Protein AF-A0A0F9K8N3-F1 (afdb_monomer)

Secondary structure (DSSP, 8-state):
-EES--HHHHHHHTTSPPEEEE--BTTB--EEEE-----SS---EEEEEEETT--TTSTT--EEEEEEEEEE-S--EEE--TTS--EEE--EEE---TT-SSSTTTT-EEEE--S---

Sequence (118 aa):
MLVDLTLEQYALALNYNTVTDTAASSGVAGFRKIGLSRGLDVPQRALLVRGIGASPYGSGWNVQYEVPIAVQVSEPEVVFVKGEPAGLALEFMALEDSSAGDLSERFGRLVAMDEDQV

Structure (mmCIF, N/CA/C/O backbone):
data_AF-A0A0F9K8N3-F1
#
_entry.id   AF-A0A0F9K8N3-F1
#
loop_
_atom_site.group_PDB
_atom_site.id
_atom_site.type_symbol
_atom_site.label_atom_id
_atom_site.label_alt_id
_atom_site.label_comp_id
_atom_site.label_asym_id
_atom_site.label_entity_id
_atom_site.label_seq_id
_atom_site.pdbx_PDB_ins_code
_atom_site.Cartn_x
_atom_site.Cartn_y
_atom_site.Cartn_z
_atom_site.occupancy
_atom_site.B_iso_or_equiv
_atom_site.auth_seq_id
_atom_site.auth_comp_id
_atom_site.auth_asym_id
_atom_site.auth_atom_id
_atom_site.pdbx_PDB_model_num
ATOM 1 N N . MET A 1 1 ? 6.536 0.384 4.208 1.00 40.00 1 MET A N 1
ATOM 2 C CA . MET A 1 1 ? 6.117 -0.047 5.555 1.00 40.00 1 MET A CA 1
ATOM 3 C C . MET A 1 1 ? 5.402 1.123 6.209 1.00 40.00 1 MET A C 1
ATOM 5 O O . MET A 1 1 ? 5.960 2.215 6.204 1.00 40.00 1 MET A O 1
ATOM 9 N N . LEU A 1 2 ? 4.169 0.930 6.680 1.00 48.72 2 LEU A N 1
ATOM 10 C CA . LEU A 1 2 ? 3.523 1.893 7.575 1.00 48.72 2 LEU A CA 1
ATOM 11 C C . LEU A 1 2 ? 4.198 1.738 8.947 1.00 48.72 2 LEU A C 1
ATOM 13 O O . LEU A 1 2 ? 4.313 0.614 9.431 1.00 48.72 2 LEU A O 1
ATOM 17 N N . VAL A 1 3 ? 4.747 2.825 9.480 1.00 44.03 3 VAL A N 1
ATOM 18 C CA . VAL A 1 3 ? 5.637 2.864 10.648 1.00 44.03 3 VAL A CA 1
ATOM 19 C C . VAL A 1 3 ? 4.926 3.657 11.735 1.00 44.03 3 VAL A C 1
ATOM 21 O O . VAL A 1 3 ? 4.821 4.863 11.534 1.00 44.03 3 VAL A O 1
ATOM 24 N N . ASP A 1 4 ? 4.527 3.016 12.846 1.00 55.09 4 ASP A N 1
ATOM 25 C CA . ASP A 1 4 ? 3.868 3.576 14.058 1.00 55.09 4 ASP A CA 1
ATOM 26 C C . ASP A 1 4 ? 2.397 3.123 14.270 1.00 55.09 4 ASP A C 1
ATOM 28 O O . ASP A 1 4 ? 1.575 3.113 13.360 1.00 55.09 4 ASP A O 1
ATOM 32 N N . LEU A 1 5 ? 2.029 2.738 15.501 1.00 64.38 5 LEU A N 1
ATOM 33 C CA . LEU A 1 5 ? 0.715 2.149 15.850 1.00 64.38 5 LEU A CA 1
ATOM 34 C C . LEU A 1 5 ? -0.384 3.210 16.036 1.00 64.38 5 LEU A C 1
ATOM 36 O O . LEU A 1 5 ? -1.290 3.057 16.861 1.00 64.38 5 LEU A O 1
ATOM 40 N N . THR A 1 6 ? -0.309 4.317 15.303 1.00 76.31 6 THR A N 1
ATOM 41 C CA . THR A 1 6 ? -1.317 5.371 15.404 1.00 76.31 6 THR A CA 1
ATOM 42 C C . THR A 1 6 ? -2.637 4.910 14.786 1.00 76.31 6 THR A C 1
ATOM 44 O O . THR A 1 6 ? -2.673 4.109 13.847 1.00 76.31 6 THR A O 1
ATOM 47 N N . LEU A 1 7 ? -3.761 5.416 15.301 1.00 72.50 7 LEU A N 1
ATOM 48 C CA . LEU A 1 7 ? -5.084 5.053 14.779 1.00 72.50 7 LEU A CA 1
ATOM 49 C C . LEU A 1 7 ? -5.266 5.504 13.326 1.00 72.50 7 LEU A C 1
ATOM 51 O O . LEU A 1 7 ? -6.001 4.879 12.571 1.00 72.50 7 LEU A O 1
ATOM 55 N N . GLU A 1 8 ? -4.562 6.554 12.918 1.00 77.50 8 GLU A N 1
ATOM 56 C CA . GLU A 1 8 ? -4.516 7.059 11.552 1.00 77.50 8 GLU A CA 1
ATOM 57 C C . GLU A 1 8 ? -3.778 6.090 10.612 1.00 77.50 8 GLU A C 1
ATOM 59 O O . GLU A 1 8 ? -4.148 5.952 9.447 1.00 77.50 8 GLU A O 1
ATOM 64 N N . GLN A 1 9 ? -2.785 5.353 11.114 1.00 72.12 9 GLN A N 1
ATOM 65 C CA . GLN A 1 9 ? -2.139 4.279 10.358 1.00 72.12 9 GLN A CA 1
ATOM 66 C C . GLN A 1 9 ? -2.998 3.019 10.294 1.00 72.12 9 GLN A C 1
ATOM 68 O O . GLN A 1 9 ? -3.134 2.413 9.229 1.00 72.12 9 GLN A O 1
ATOM 73 N N . TYR A 1 10 ? -3.683 2.686 11.387 1.00 71.75 10 TYR A N 1
ATOM 74 C CA . TYR A 1 10 ? -4.711 1.647 11.367 1.00 71.75 10 TYR A CA 1
ATOM 75 C C . TYR A 1 10 ? -5.870 1.985 10.423 1.00 71.75 10 TYR A C 1
ATOM 77 O O . TYR A 1 10 ? -6.414 1.081 9.794 1.00 71.75 10 TYR A O 1
ATOM 85 N N . ALA A 1 11 ? -6.217 3.263 10.253 1.00 72.31 11 ALA A N 1
ATOM 86 C CA . ALA A 1 11 ? -7.211 3.694 9.272 1.00 72.31 11 ALA A CA 1
ATOM 87 C C . ALA A 1 11 ? -6.827 3.276 7.858 1.00 72.31 11 ALA A C 1
ATOM 89 O O . ALA A 1 11 ? -7.646 2.675 7.166 1.00 72.31 11 ALA A O 1
ATOM 90 N N . LEU A 1 12 ? -5.578 3.511 7.458 1.00 73.69 12 LEU A N 1
ATOM 91 C CA . LEU A 1 12 ? -5.069 3.097 6.151 1.00 73.69 12 LEU A CA 1
ATOM 92 C C . LEU A 1 12 ? -5.118 1.572 5.980 1.00 73.69 12 LEU A C 1
ATOM 94 O O . LEU A 1 12 ? -5.537 1.094 4.930 1.00 73.69 12 LEU A O 1
ATOM 98 N N . ALA A 1 13 ? -4.764 0.818 7.024 1.00 70.50 13 ALA A N 1
ATOM 99 C CA . ALA A 1 13 ? -4.801 -0.645 7.015 1.00 70.50 13 ALA A CA 1
ATOM 100 C C . ALA A 1 13 ? -6.224 -1.240 7.022 1.00 70.50 13 ALA A C 1
ATOM 102 O O . ALA A 1 13 ? -6.423 -2.375 6.594 1.00 70.50 13 ALA A O 1
ATOM 103 N N . LEU A 1 14 ? -7.218 -0.495 7.506 1.00 71.81 14 LEU A N 1
ATOM 104 C CA . LEU A 1 14 ? -8.617 -0.916 7.610 1.00 71.81 14 LEU A CA 1
ATOM 105 C C . LEU A 1 14 ? -9.483 -0.231 6.546 1.00 71.81 14 LEU A C 1
ATOM 107 O O . LEU A 1 14 ? -10.584 0.227 6.838 1.00 71.81 14 LEU A O 1
ATOM 111 N N . ASN A 1 15 ? -9.000 -0.165 5.301 1.00 70.62 15 ASN A N 1
ATOM 112 C CA . ASN A 1 15 ? -9.740 0.384 4.156 1.00 70.62 15 ASN A CA 1
ATOM 113 C C . ASN A 1 15 ? -10.089 1.890 4.249 1.00 70.62 15 ASN A C 1
ATOM 115 O O . ASN A 1 15 ? -11.058 2.335 3.629 1.00 70.62 15 ASN A O 1
ATOM 119 N N . TYR A 1 16 ? -9.271 2.699 4.928 1.00 73.12 16 TYR A N 1
ATOM 120 C CA . TYR A 1 16 ? -9.540 4.112 5.253 1.00 73.12 16 TYR A CA 1
ATOM 121 C C . TYR A 1 16 ? -10.717 4.289 6.217 1.00 73.12 16 TYR A C 1
ATOM 123 O O . TYR A 1 16 ? -11.545 5.188 6.051 1.00 73.12 16 TYR A O 1
ATOM 131 N N . ASN A 1 17 ? -10.803 3.428 7.231 1.00 72.38 17 ASN A N 1
ATOM 132 C CA . ASN A 1 17 ? -11.861 3.547 8.222 1.00 72.38 17 ASN A CA 1
ATOM 133 C C . ASN A 1 17 ? -11.780 4.882 8.972 1.00 72.38 17 ASN A C 1
ATOM 135 O O . ASN A 1 17 ? -10.701 5.418 9.223 1.00 72.38 17 ASN A O 1
ATOM 139 N N . THR A 1 18 ? -12.932 5.427 9.355 1.00 80.56 18 THR A N 1
ATOM 140 C CA . THR A 1 18 ? -12.966 6.725 10.037 1.00 80.56 18 THR A CA 1
ATOM 141 C C . THR A 1 18 ? -12.502 6.586 11.485 1.00 80.56 18 THR A C 1
ATOM 143 O O . THR A 1 18 ? -13.090 5.839 12.270 1.00 80.56 18 THR A O 1
ATOM 146 N N . VAL A 1 19 ? -11.469 7.346 11.856 1.00 82.56 19 VAL A N 1
ATOM 147 C CA . VAL A 1 19 ? -11.087 7.543 13.258 1.00 82.56 19 VAL A CA 1
ATOM 148 C C . VAL A 1 19 ? -12.041 8.563 13.868 1.00 82.56 19 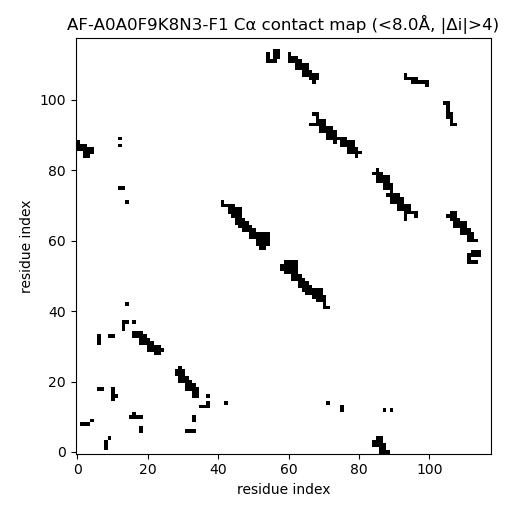VAL A C 1
ATOM 150 O O . VAL A 1 19 ? -12.186 9.673 13.362 1.00 82.56 19 VAL A O 1
ATOM 153 N N . THR A 1 20 ? -12.696 8.191 14.963 1.00 83.69 20 THR A N 1
ATOM 154 C CA . THR A 1 20 ? -13.578 9.094 15.713 1.00 83.69 20 THR A CA 1
ATOM 155 C C . THR A 1 20 ? -12.909 9.512 17.013 1.00 83.69 20 THR A C 1
ATOM 157 O O . THR A 1 20 ? -12.410 8.651 17.744 1.00 83.69 20 THR A O 1
ATOM 160 N N . ASP A 1 21 ? -12.918 10.813 17.299 1.00 88.50 21 ASP A N 1
ATOM 161 C CA . ASP A 1 21 ? -12.344 11.404 18.510 1.00 88.50 21 ASP A CA 1
ATOM 162 C C . ASP A 1 21 ? -13.463 11.818 19.474 1.00 88.50 21 ASP A C 1
ATOM 164 O O . ASP A 1 21 ? -14.433 12.467 19.079 1.00 88.50 21 ASP A O 1
ATOM 168 N N . THR A 1 22 ? -13.340 11.418 20.737 1.00 86.38 22 THR A N 1
ATOM 169 C CA . THR A 1 22 ? -14.204 11.876 21.826 1.00 86.38 22 THR A CA 1
ATOM 170 C C . THR A 1 22 ? -13.369 12.771 22.726 1.00 86.38 22 THR A C 1
ATOM 172 O O . THR A 1 22 ? -12.461 12.294 23.409 1.00 86.38 22 THR A O 1
ATOM 175 N N . ALA A 1 23 ? -13.681 14.069 22.719 1.00 84.31 23 ALA A N 1
ATOM 176 C CA . ALA A 1 23 ? -12.950 15.071 23.484 1.00 84.31 23 ALA A CA 1
ATOM 177 C C . ALA A 1 23 ? -12.971 14.770 24.991 1.00 84.31 23 ALA A C 1
ATOM 179 O O . ALA A 1 23 ? -13.961 14.278 25.534 1.00 84.31 23 ALA A O 1
ATOM 180 N N . ALA A 1 24 ? -11.874 15.107 25.668 1.00 85.56 24 ALA A N 1
ATOM 181 C CA . ALA A 1 24 ? -11.789 15.012 27.119 1.00 85.56 24 ALA A CA 1
ATOM 182 C C . ALA A 1 24 ? -12.761 15.994 27.796 1.00 85.56 24 ALA A C 1
ATOM 184 O O . ALA A 1 24 ? -12.982 17.104 27.307 1.00 85.56 24 ALA A O 1
ATOM 185 N N . SER A 1 25 ? -13.291 15.608 28.957 1.00 84.25 25 SER A N 1
ATOM 186 C CA . SER A 1 25 ? -14.052 16.496 29.844 1.00 84.25 25 SER A CA 1
ATOM 187 C C . SER A 1 25 ? -13.347 16.633 31.193 1.00 84.25 25 SER A C 1
ATOM 189 O O . SER A 1 25 ? -12.375 15.935 31.473 1.00 84.25 25 SER A O 1
ATOM 191 N N . SER A 1 26 ? -13.828 17.528 32.062 1.00 79.38 26 SER A N 1
ATOM 192 C CA . SER A 1 26 ? -13.245 17.696 33.402 1.00 79.38 26 SER A CA 1
ATOM 193 C C . SER A 1 26 ? -13.186 16.358 34.149 1.00 79.38 26 SER A C 1
ATOM 195 O O . SER A 1 26 ? -14.217 15.722 34.365 1.00 79.38 26 SER A O 1
ATOM 197 N N . GLY A 1 27 ? -11.973 15.921 34.496 1.00 83.31 27 GLY A N 1
ATOM 198 C CA . GLY A 1 27 ? -11.721 14.668 35.210 1.00 83.31 27 GLY A CA 1
ATOM 199 C C . GLY A 1 27 ? -11.842 13.381 34.383 1.00 83.31 27 GLY A C 1
ATOM 200 O O . GLY A 1 27 ? -11.643 12.308 34.946 1.00 83.31 27 GLY A O 1
ATOM 201 N N . VAL A 1 28 ? -12.131 13.453 33.076 1.00 81.75 28 VAL A N 1
ATOM 202 C CA . VAL A 1 28 ? -12.287 12.277 32.202 1.00 81.75 28 VAL A CA 1
ATOM 203 C C . VAL A 1 28 ? -11.423 12.435 30.956 1.00 81.75 28 VAL A C 1
ATOM 205 O O . VAL A 1 28 ? -11.608 13.361 30.164 1.00 81.75 28 VAL A O 1
ATOM 208 N N . ALA A 1 29 ? -10.480 11.512 30.770 1.00 81.00 29 ALA A N 1
ATOM 209 C CA . ALA A 1 29 ? -9.667 11.461 29.563 1.00 81.00 29 ALA A CA 1
ATOM 210 C C . ALA A 1 29 ? -10.540 11.152 28.335 1.00 81.00 29 ALA A C 1
ATOM 212 O O . ALA A 1 29 ? -11.401 10.273 28.373 1.00 81.00 29 ALA A O 1
ATOM 213 N N . GLY A 1 30 ? -10.295 11.881 27.247 1.00 84.56 30 GLY A N 1
ATOM 214 C CA . GLY A 1 30 ? -10.871 11.579 25.943 1.00 84.56 30 GLY A CA 1
ATOM 215 C C . GLY A 1 30 ? -10.284 10.296 25.363 1.00 84.56 30 GLY A C 1
ATOM 216 O O . GLY A 1 30 ? -9.287 9.765 25.858 1.00 84.56 30 GLY A O 1
ATOM 217 N N . PHE A 1 31 ? -10.893 9.800 24.296 1.00 83.31 31 PHE A N 1
ATOM 218 C CA . PHE A 1 31 ? -10.403 8.615 23.607 1.00 83.31 31 PHE A CA 1
ATOM 219 C C . PHE A 1 31 ? -10.691 8.702 22.117 1.00 83.31 31 PHE A C 1
ATOM 221 O O . PHE A 1 31 ? -11.734 9.190 21.678 1.00 83.31 31 PHE A O 1
ATOM 228 N N . ARG A 1 32 ? -9.758 8.159 21.342 1.00 84.19 32 ARG A N 1
ATOM 229 C CA . ARG A 1 32 ? -9.923 7.938 19.913 1.00 84.19 32 ARG A CA 1
ATOM 230 C C . ARG A 1 32 ? -10.203 6.468 19.671 1.00 84.19 32 ARG A C 1
ATOM 232 O O . ARG A 1 32 ? -9.648 5.604 20.347 1.00 84.19 32 ARG A O 1
ATOM 239 N N . LYS A 1 33 ? -11.072 6.185 18.708 1.00 79.06 33 LYS A N 1
ATOM 240 C CA . LYS A 1 33 ? -11.404 4.816 18.306 1.00 79.06 33 LYS A CA 1
ATOM 241 C C . LYS A 1 33 ? -11.533 4.709 16.796 1.00 79.06 33 LYS A C 1
ATOM 243 O O . LYS A 1 33 ? -11.897 5.675 16.126 1.00 79.06 33 LYS A O 1
ATOM 248 N N . ILE A 1 34 ? -11.298 3.504 16.303 1.00 79.06 34 ILE A N 1
ATOM 249 C CA . ILE A 1 34 ? -11.500 3.101 14.918 1.00 79.06 34 ILE A CA 1
ATOM 250 C C . ILE A 1 34 ? -12.318 1.808 14.904 1.00 79.06 34 ILE A C 1
ATOM 252 O O . ILE A 1 34 ? -12.150 0.954 15.776 1.00 79.06 34 ILE A O 1
ATOM 256 N N . GLY A 1 35 ? -13.238 1.671 13.950 1.00 76.12 35 GLY A N 1
ATOM 257 C CA . GLY A 1 35 ? -13.907 0.394 13.715 1.00 76.12 35 GLY A CA 1
ATOM 258 C C . GLY A 1 35 ? -12.921 -0.623 13.140 1.00 76.12 35 GLY A C 1
ATOM 259 O O . GLY A 1 35 ? -12.117 -0.282 12.280 1.00 76.12 35 GLY A O 1
ATOM 260 N N . LEU A 1 36 ? -12.979 -1.878 13.581 1.00 69.81 36 LEU A N 1
ATOM 261 C CA . LEU A 1 36 ? -12.178 -2.955 12.976 1.00 69.81 36 LEU A CA 1
ATOM 262 C C . LEU A 1 36 ? -12.885 -3.613 11.783 1.00 69.81 36 LEU A C 1
ATOM 264 O O . LEU A 1 36 ? -12.285 -4.399 11.056 1.00 69.81 36 LEU A O 1
ATOM 268 N N . SER A 1 37 ? -14.163 -3.294 11.563 1.00 64.44 37 SER A N 1
ATOM 269 C CA . SER A 1 37 ? -14.898 -3.775 10.400 1.00 64.44 37 SER A CA 1
ATOM 270 C C . SER A 1 37 ? -14.380 -3.104 9.131 1.00 64.44 37 SER A C 1
ATOM 272 O O . SER A 1 37 ? -14.257 -1.884 9.057 1.00 64.44 37 SER A O 1
ATOM 274 N N . ARG A 1 38 ? -14.126 -3.913 8.103 1.00 58.91 38 ARG A N 1
ATOM 275 C CA . ARG A 1 38 ? -13.645 -3.452 6.791 1.00 58.91 38 ARG A CA 1
ATOM 276 C C . ARG A 1 38 ? -14.765 -3.156 5.787 1.00 58.91 38 ARG A C 1
ATOM 278 O O . ARG A 1 38 ? -14.472 -2.893 4.624 1.00 58.91 38 ARG A O 1
ATOM 285 N N . GLY A 1 39 ? -16.016 -3.159 6.259 1.00 61.94 39 GLY A N 1
ATOM 286 C CA . GLY A 1 39 ? -17.217 -3.131 5.422 1.00 61.94 39 GLY A CA 1
ATOM 287 C C . GLY A 1 39 ? -17.452 -4.468 4.708 1.00 61.94 39 GLY A C 1
ATOM 288 O O . GLY A 1 39 ? -16.575 -5.327 4.689 1.00 61.94 39 GLY A O 1
ATOM 289 N N . LEU A 1 40 ? -18.657 -4.664 4.167 1.00 57.84 40 LEU A N 1
ATOM 290 C CA . LEU A 1 40 ? -18.940 -5.763 3.227 1.00 57.84 40 LEU A CA 1
ATOM 291 C C . LEU A 1 40 ? -18.490 -5.410 1.802 1.00 57.84 40 LEU A C 1
ATOM 293 O O . LEU A 1 40 ? -18.255 -6.302 0.990 1.00 57.84 40 LEU A O 1
ATOM 297 N N . ASP A 1 41 ? -18.360 -4.115 1.515 1.00 62.47 41 ASP A N 1
ATOM 298 C CA . ASP A 1 41 ? -17.863 -3.617 0.243 1.00 62.47 41 ASP A CA 1
ATOM 299 C C . ASP A 1 41 ? -16.344 -3.766 0.185 1.00 62.47 41 ASP A C 1
ATOM 301 O O . ASP A 1 41 ? -15.636 -3.383 1.116 1.00 62.47 41 ASP A O 1
ATOM 305 N N . VAL A 1 42 ? -15.837 -4.299 -0.926 1.00 69.25 42 VAL A N 1
ATOM 306 C CA . VAL A 1 42 ? -14.401 -4.353 -1.212 1.00 69.25 42 VAL A CA 1
ATOM 307 C C . VAL A 1 42 ? -14.030 -3.061 -1.950 1.00 69.25 42 VAL A C 1
ATOM 309 O O . VAL A 1 42 ? -14.311 -2.954 -3.147 1.00 69.25 42 VAL A O 1
ATOM 312 N N . PRO A 1 43 ? -13.440 -2.048 -1.284 1.00 73.31 43 PRO A N 1
ATOM 313 C CA . PRO A 1 43 ? -13.110 -0.797 -1.947 1.00 73.31 43 PRO A CA 1
ATOM 314 C C . PRO A 1 43 ? -11.972 -1.023 -2.940 1.00 73.31 43 PRO A C 1
ATOM 316 O O . PRO A 1 43 ? -10.865 -1.409 -2.567 1.00 73.31 43 PRO A O 1
ATOM 319 N N . GLN A 1 44 ? -12.253 -0.742 -4.207 1.00 82.56 44 GLN A N 1
ATOM 320 C CA . GLN A 1 44 ? -11.258 -0.705 -5.268 1.00 82.56 44 GLN A CA 1
ATOM 321 C C . GLN A 1 44 ? -10.551 0.652 -5.251 1.00 82.56 44 GLN A C 1
ATOM 323 O O . GLN A 1 44 ? -11.202 1.698 -5.172 1.00 82.56 44 GLN A O 1
ATOM 328 N N . ARG A 1 45 ? -9.218 0.652 -5.290 1.00 82.19 45 ARG A N 1
ATOM 329 C CA . ARG A 1 45 ? -8.402 1.876 -5.289 1.00 82.19 45 ARG A CA 1
ATOM 330 C C . ARG A 1 45 ? -7.254 1.764 -6.282 1.00 82.19 45 ARG A C 1
ATOM 332 O O . ARG A 1 45 ? -6.764 0.670 -6.527 1.00 82.19 45 ARG A O 1
ATOM 339 N N . ALA A 1 46 ? -6.785 2.902 -6.784 1.00 85.00 46 ALA A N 1
ATOM 340 C CA . ALA A 1 46 ? -5.527 2.957 -7.517 1.00 85.00 46 ALA A CA 1
ATOM 341 C C . ALA A 1 46 ? -4.347 2.905 -6.534 1.00 85.00 46 ALA A C 1
ATOM 343 O O . ALA A 1 46 ? -4.345 3.616 -5.523 1.00 85.00 46 ALA A O 1
ATOM 34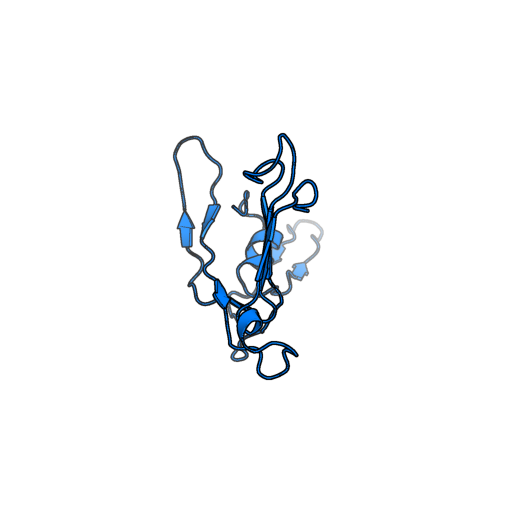4 N N . LEU A 1 47 ? -3.347 2.077 -6.831 1.00 86.81 47 LEU A N 1
ATOM 345 C CA . LEU A 1 47 ? -2.137 1.921 -6.029 1.00 86.81 47 LEU A CA 1
ATOM 346 C C . LEU A 1 47 ? -0.924 2.420 -6.819 1.00 86.81 47 LEU A C 1
ATOM 348 O O . LEU A 1 47 ? -0.658 1.971 -7.931 1.00 86.81 47 LEU A O 1
ATOM 352 N N . LEU A 1 48 ? -0.170 3.334 -6.207 1.00 89.06 48 LEU A N 1
ATOM 353 C CA . LEU A 1 48 ? 1.083 3.861 -6.741 1.00 89.06 48 LEU A CA 1
ATOM 354 C C . LEU A 1 48 ? 2.219 3.501 -5.783 1.00 89.06 48 LEU A C 1
ATOM 356 O O . LEU A 1 48 ? 2.226 3.953 -4.637 1.00 89.06 48 LEU A O 1
ATOM 360 N N . VAL A 1 49 ? 3.189 2.715 -6.250 1.00 87.69 49 VAL A N 1
ATOM 361 C CA . VAL A 1 49 ? 4.393 2.375 -5.476 1.00 87.69 49 VAL A CA 1
ATOM 362 C C . VAL A 1 49 ? 5.598 2.997 -6.156 1.00 87.69 49 VAL A C 1
ATOM 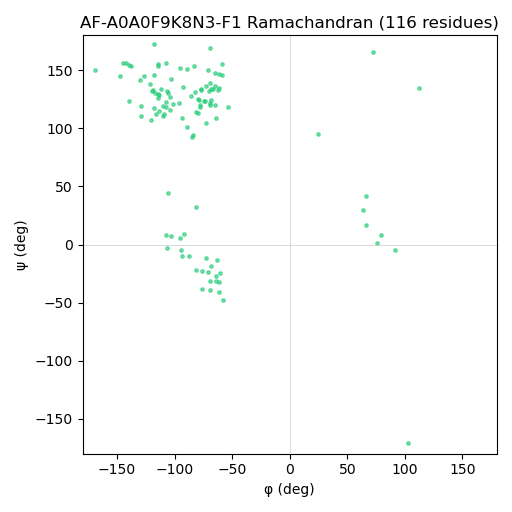364 O O . VAL A 1 49 ? 5.936 2.631 -7.277 1.00 87.69 49 VAL A O 1
ATOM 367 N N . ARG A 1 50 ? 6.255 3.943 -5.481 1.00 88.81 50 ARG A N 1
ATOM 368 C CA . ARG A 1 50 ? 7.396 4.682 -6.028 1.00 88.81 50 ARG A CA 1
ATOM 369 C C . ARG A 1 50 ? 8.706 4.243 -5.379 1.00 88.81 50 ARG A C 1
ATOM 371 O O . ARG A 1 50 ? 8.868 4.372 -4.169 1.00 88.81 50 ARG A O 1
ATOM 378 N N . GLY A 1 51 ? 9.651 3.795 -6.199 1.00 86.69 51 GLY A N 1
ATOM 379 C CA . GLY A 1 51 ? 11.050 3.606 -5.830 1.00 86.69 51 GLY A CA 1
ATOM 380 C C . GLY A 1 51 ? 11.856 4.851 -6.189 1.00 86.69 51 GLY A C 1
ATOM 3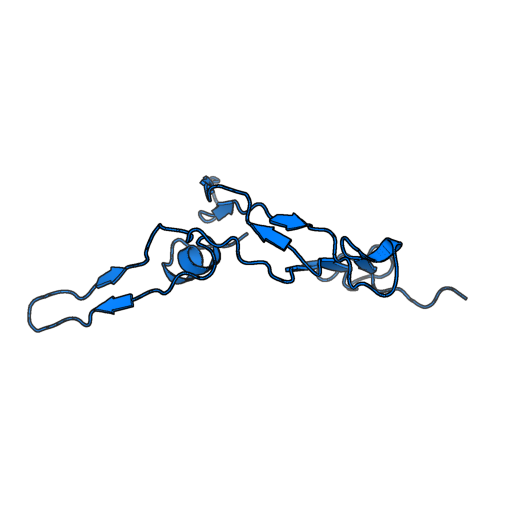81 O O . GLY A 1 51 ? 12.070 5.131 -7.368 1.00 86.69 51 GLY A O 1
ATOM 382 N N . ILE A 1 52 ? 12.281 5.614 -5.179 1.00 88.38 52 ILE A N 1
ATOM 383 C CA . ILE A 1 52 ? 13.089 6.825 -5.377 1.00 88.38 52 ILE A CA 1
ATOM 384 C C . ILE A 1 52 ? 14.545 6.425 -5.621 1.00 88.38 52 ILE A C 1
ATOM 386 O O . ILE A 1 52 ? 15.120 5.710 -4.804 1.00 88.38 52 ILE A O 1
ATOM 390 N N . GLY A 1 53 ? 15.137 6.880 -6.728 1.00 85.62 53 GLY A N 1
ATOM 391 C CA . GLY A 1 53 ? 16.530 6.565 -7.076 1.00 85.62 53 GLY A CA 1
ATOM 392 C C . GLY A 1 53 ? 16.805 5.090 -7.394 1.00 85.62 53 GLY A C 1
ATOM 393 O O . GLY A 1 53 ? 17.957 4.670 -7.351 1.00 85.62 53 GLY A O 1
ATOM 394 N N . ALA A 1 54 ? 15.756 4.309 -7.665 1.00 85.62 54 ALA A N 1
ATOM 395 C CA . ALA A 1 54 ? 15.820 2.864 -7.877 1.00 85.62 54 ALA A CA 1
ATOM 396 C C . ALA A 1 54 ? 15.619 2.445 -9.347 1.00 85.62 54 ALA A C 1
ATOM 398 O O . ALA A 1 54 ? 15.481 1.254 -9.622 1.00 85.62 54 ALA A O 1
ATOM 399 N N . SER A 1 55 ? 15.572 3.394 -10.290 1.00 88.06 55 SER A N 1
ATOM 400 C CA . SER A 1 55 ? 15.586 3.052 -11.715 1.00 88.06 55 SER A CA 1
ATOM 401 C C . SER A 1 55 ? 16.940 2.432 -12.088 1.00 88.06 55 SER A C 1
ATOM 403 O O . SER A 1 55 ? 17.977 2.989 -11.724 1.00 88.06 55 SER A O 1
ATOM 405 N N . PRO A 1 56 ? 16.971 1.314 -12.834 1.00 85.56 56 PRO A N 1
ATOM 406 C CA . PRO A 1 56 ? 18.222 0.722 -13.304 1.00 85.56 56 PRO A CA 1
ATOM 407 C C . PRO A 1 56 ? 18.879 1.528 -14.436 1.00 85.56 56 PRO A C 1
ATOM 409 O O . PRO A 1 56 ? 20.031 1.262 -14.771 1.00 85.56 56 PRO A O 1
ATOM 412 N N . TYR A 1 57 ? 18.164 2.493 -15.020 1.00 88.19 57 TYR A N 1
ATOM 413 C CA . TYR A 1 57 ? 18.591 3.219 -16.217 1.00 88.19 57 TYR A CA 1
ATOM 414 C C . TYR A 1 57 ? 19.322 4.535 -15.931 1.00 88.19 57 TYR A C 1
ATOM 416 O O . TYR A 1 57 ? 19.926 5.112 -16.825 1.00 88.19 57 TYR A O 1
ATOM 424 N N . GLY A 1 58 ? 19.339 5.001 -14.681 1.00 83.56 58 GLY A N 1
ATOM 425 C CA . GLY A 1 58 ? 20.112 6.184 -14.323 1.00 83.56 58 GLY A CA 1
ATOM 426 C C . GLY A 1 58 ? 20.214 6.406 -12.825 1.00 83.56 58 GLY A C 1
ATOM 427 O O . GLY A 1 58 ? 19.337 6.043 -12.039 1.00 83.56 58 GLY A O 1
ATOM 428 N N . SER A 1 59 ? 21.323 7.015 -12.415 1.00 84.75 59 SER A N 1
ATOM 429 C CA . SER A 1 59 ? 21.589 7.293 -11.005 1.00 84.75 59 SER A CA 1
ATOM 430 C C . SER A 1 59 ? 20.631 8.360 -10.474 1.00 84.75 59 SER A C 1
ATOM 432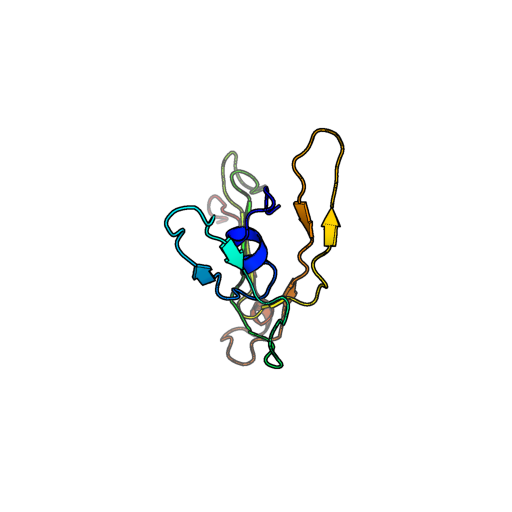 O O . SER A 1 59 ? 20.554 9.464 -11.011 1.00 84.75 59 SER A O 1
ATOM 434 N N . GLY A 1 60 ? 19.902 8.039 -9.402 1.00 86.25 60 GLY A N 1
ATOM 435 C CA . GLY A 1 60 ? 18.940 8.957 -8.784 1.00 86.25 60 GLY A CA 1
ATOM 436 C C . GLY A 1 60 ? 17.592 9.049 -9.506 1.00 86.25 60 GLY A C 1
ATOM 437 O O . GLY A 1 60 ? 16.761 9.876 -9.133 1.00 86.25 60 GLY A O 1
ATOM 438 N N . TRP A 1 61 ? 17.343 8.200 -10.503 1.00 87.94 61 TRP A N 1
ATOM 439 C CA . TRP A 1 61 ? 16.084 8.170 -11.243 1.00 87.94 61 TRP A CA 1
ATOM 440 C C . TRP A 1 61 ? 15.050 7.250 -10.605 1.00 87.94 61 TRP A C 1
ATOM 442 O O . TRP A 1 61 ? 15.376 6.272 -9.931 1.00 87.94 61 TRP A O 1
ATOM 452 N N . ASN A 1 62 ? 13.774 7.576 -10.799 1.00 90.50 62 ASN A N 1
ATOM 453 C CA . ASN A 1 62 ? 12.683 6.902 -10.108 1.00 90.50 62 ASN A CA 1
ATOM 454 C C . ASN A 1 62 ? 12.087 5.771 -10.946 1.00 90.50 62 ASN A C 1
ATOM 456 O O . ASN A 1 62 ? 12.046 5.829 -12.174 1.00 90.50 62 ASN A O 1
ATOM 460 N N . VAL A 1 63 ? 11.550 4.781 -10.242 1.00 89.81 63 VAL A N 1
ATOM 461 C CA . VAL A 1 63 ? 10.673 3.747 -10.790 1.00 89.81 63 VAL A CA 1
ATOM 462 C C . VAL A 1 63 ? 9.310 3.839 -10.106 1.00 89.81 63 VAL A C 1
ATOM 464 O O . VAL A 1 63 ? 9.222 4.205 -8.930 1.00 89.81 63 VAL A O 1
ATOM 467 N N . GLN A 1 64 ? 8.236 3.541 -10.826 1.00 91.62 64 GLN A N 1
ATOM 468 C CA . GLN A 1 64 ? 6.875 3.597 -10.313 1.00 91.62 64 GLN A CA 1
ATOM 469 C C . GLN A 1 64 ? 6.052 2.413 -10.821 1.00 91.62 64 GLN A C 1
ATOM 471 O O . GLN A 1 64 ? 5.912 2.218 -12.024 1.00 91.62 64 GLN A O 1
ATOM 476 N N . TYR A 1 65 ? 5.483 1.647 -9.894 1.00 88.81 65 TYR A N 1
ATOM 477 C CA . TYR A 1 65 ? 4.393 0.726 -10.191 1.00 88.81 65 TYR A CA 1
ATOM 478 C C . TYR A 1 65 ? 3.081 1.493 -10.121 1.00 88.81 65 TYR A C 1
ATOM 480 O O . TYR A 1 65 ? 2.799 2.159 -9.119 1.00 88.81 65 TYR A O 1
ATOM 488 N N . GLU A 1 66 ? 2.285 1.379 -11.173 1.00 91.06 66 GLU A N 1
ATOM 489 C CA . GLU A 1 66 ? 0.974 2.000 -11.291 1.00 91.06 66 GLU A CA 1
ATOM 490 C C . GLU A 1 66 ? -0.063 0.902 -11.490 1.00 91.06 66 GLU A C 1
ATOM 492 O O . GLU A 1 66 ? -0.124 0.300 -12.558 1.00 91.06 66 GLU A O 1
ATOM 497 N N . VAL A 1 67 ? -0.863 0.626 -10.461 1.00 90.06 67 VAL A N 1
ATOM 498 C CA . VAL A 1 67 ? -1.943 -0.365 -10.513 1.00 90.06 67 VAL A CA 1
ATOM 499 C C . VAL A 1 67 ? -3.281 0.385 -10.496 1.00 90.06 67 VAL A C 1
ATOM 501 O O . VAL A 1 67 ? -3.598 1.013 -9.481 1.00 90.06 67 VAL A O 1
ATOM 504 N N . PRO A 1 68 ? -4.065 0.360 -11.589 1.00 86.50 68 PRO A N 1
ATOM 505 C CA . PRO A 1 68 ? -5.276 1.170 -11.731 1.00 86.50 68 PRO A CA 1
ATOM 506 C C . PRO A 1 68 ? -6.394 0.708 -10.793 1.00 86.50 68 PRO A C 1
ATOM 508 O O . PRO A 1 68 ? -7.076 1.538 -10.190 1.00 86.50 68 PRO A O 1
ATOM 511 N N . ILE A 1 69 ? -6.540 -0.608 -10.620 1.00 86.88 69 ILE A N 1
ATOM 512 C CA . ILE A 1 69 ? -7.531 -1.214 -9.735 1.00 86.88 69 ILE A CA 1
ATOM 513 C C . ILE A 1 69 ? -6.825 -2.223 -8.832 1.00 86.88 69 ILE A C 1
ATOM 515 O O . ILE A 1 69 ? -6.372 -3.273 -9.279 1.00 86.88 69 ILE A O 1
ATOM 519 N N . ALA A 1 70 ? -6.738 -1.908 -7.544 1.00 86.50 70 ALA A N 1
ATOM 520 C CA . ALA A 1 70 ? -6.215 -2.781 -6.508 1.00 86.50 70 ALA A CA 1
ATOM 521 C C . ALA A 1 70 ? -7.219 -2.918 -5.361 1.00 86.50 70 ALA A C 1
ATOM 523 O O . ALA A 1 70 ? -7.911 -1.965 -4.988 1.00 86.50 70 ALA A O 1
ATOM 524 N N . VAL A 1 71 ? -7.264 -4.109 -4.774 1.00 83.81 71 VAL A N 1
ATOM 525 C CA . VAL A 1 71 ? -8.033 -4.411 -3.565 1.00 83.81 71 VAL A CA 1
ATOM 526 C C . VAL A 1 71 ? -7.097 -4.916 -2.484 1.00 83.81 71 VAL A C 1
ATOM 528 O O . VAL A 1 71 ? -6.190 -5.701 -2.751 1.00 83.81 71 VAL A O 1
ATOM 531 N N . GLN A 1 72 ? -7.293 -4.464 -1.250 1.00 78.38 72 GLN A N 1
ATOM 532 C CA . GLN A 1 72 ? -6.507 -4.962 -0.127 1.00 78.38 72 GLN A CA 1
ATOM 533 C C . GLN A 1 72 ? -7.078 -6.312 0.327 1.00 78.38 72 GLN A C 1
ATOM 535 O O . GLN A 1 72 ? -8.186 -6.362 0.863 1.00 78.38 72 GLN A O 1
ATOM 540 N N . VAL A 1 73 ? -6.325 -7.392 0.143 1.00 75.50 73 VAL A N 1
ATOM 541 C CA . VAL A 1 73 ? -6.767 -8.778 0.400 1.00 75.50 73 VAL A CA 1
ATOM 542 C C . VAL A 1 73 ? -6.157 -9.411 1.651 1.00 75.50 73 VAL A C 1
ATOM 544 O O . VAL A 1 73 ? -6.570 -10.505 2.019 1.00 75.50 73 VAL A O 1
ATOM 547 N N . SER A 1 74 ? -5.262 -8.725 2.371 1.00 69.81 74 SER A N 1
ATOM 548 C CA . SER A 1 74 ? -4.731 -9.255 3.637 1.00 69.81 74 SER A CA 1
ATOM 549 C C . SER A 1 74 ? -5.632 -9.000 4.838 1.00 69.81 74 SER A C 1
ATOM 551 O O . SER A 1 74 ? -6.331 -7.986 4.912 1.00 69.81 74 SER A O 1
ATOM 553 N N . GLU A 1 75 ? -5.520 -9.870 5.838 1.00 69.62 75 GLU A N 1
ATOM 554 C CA . GLU A 1 75 ? -5.759 -9.504 7.231 1.00 69.62 75 GLU A CA 1
ATOM 555 C C . GLU A 1 75 ? -4.513 -8.750 7.740 1.00 69.62 75 GLU A C 1
ATOM 557 O O . GLU A 1 75 ? -3.415 -9.303 7.665 1.00 69.62 75 GLU A O 1
ATOM 562 N N . PRO A 1 76 ? -4.616 -7.471 8.157 1.00 68.94 76 PRO A N 1
ATOM 563 C CA . PRO A 1 76 ? -3.442 -6.690 8.539 1.00 68.94 76 PRO A CA 1
ATOM 564 C C . PRO A 1 76 ? -2.761 -7.288 9.773 1.00 68.94 76 PRO A C 1
ATOM 566 O O . PRO A 1 76 ? -3.281 -7.194 10.885 1.00 68.94 76 PRO A O 1
ATOM 569 N N . GLU A 1 77 ? -1.588 -7.886 9.584 1.00 72.12 77 GLU A N 1
ATOM 570 C CA . GLU A 1 77 ? -0.785 -8.428 10.677 1.00 72.12 77 GLU A CA 1
ATOM 571 C C . GLU A 1 77 ? 0.216 -7.376 11.164 1.00 72.12 77 GLU A C 1
ATOM 573 O O . GLU A 1 77 ? 0.864 -6.685 10.368 1.00 72.12 77 GLU A O 1
ATOM 578 N N . VAL A 1 78 ? 0.339 -7.242 12.486 1.00 72.44 78 VAL A N 1
ATOM 579 C CA . VAL A 1 78 ? 1.368 -6.395 13.092 1.00 72.44 78 VAL A CA 1
ATOM 580 C C . VAL A 1 78 ? 2.671 -7.183 13.132 1.00 72.44 78 VAL A C 1
ATOM 582 O O . VAL A 1 78 ? 2.793 -8.170 13.853 1.00 72.44 78 VAL A O 1
ATOM 585 N N . VAL A 1 79 ? 3.657 -6.721 12.372 1.00 76.06 79 VAL A N 1
ATOM 586 C CA . VAL A 1 79 ? 4.985 -7.322 12.286 1.00 76.06 79 VAL A CA 1
ATOM 587 C C . VAL A 1 79 ? 5.926 -6.587 13.234 1.00 76.06 79 VAL A C 1
ATOM 589 O O . VAL A 1 79 ? 6.136 -5.377 13.120 1.00 76.06 79 VAL A O 1
ATOM 592 N N . PHE A 1 80 ? 6.520 -7.333 14.164 1.00 74.25 80 PHE A N 1
ATOM 593 C CA . PHE A 1 80 ? 7.541 -6.828 15.078 1.00 74.25 80 PHE A CA 1
ATOM 594 C C . PHE A 1 80 ? 8.923 -7.305 14.630 1.00 74.25 80 PHE A C 1
ATOM 596 O O . PHE A 1 80 ? 9.217 -8.500 14.674 1.00 74.25 80 PHE A O 1
ATOM 603 N N . VAL A 1 81 ? 9.793 -6.370 14.248 1.00 75.19 81 VAL A N 1
ATOM 604 C CA . VAL A 1 81 ? 11.202 -6.646 13.938 1.00 75.19 81 VAL A CA 1
ATOM 605 C C . VAL A 1 81 ? 12.073 -5.958 14.983 1.00 75.19 81 VAL A C 1
ATOM 607 O O . VAL A 1 81 ? 11.914 -4.779 15.285 1.00 75.19 81 VAL A O 1
ATOM 610 N N . LYS A 1 82 ? 12.999 -6.703 15.594 1.00 65.19 82 LYS A N 1
ATOM 611 C CA . LYS A 1 82 ? 13.860 -6.164 16.653 1.00 65.19 82 LYS A CA 1
ATOM 612 C C . LYS A 1 82 ? 14.772 -5.069 16.089 1.00 65.19 82 LYS A C 1
ATOM 614 O O . LYS A 1 82 ? 15.616 -5.354 15.249 1.00 65.19 82 LYS A O 1
ATOM 619 N N . GLY A 1 83 ? 14.658 -3.856 16.630 1.00 76.88 83 GLY A N 1
ATOM 620 C CA . GLY A 1 83 ? 15.451 -2.697 16.199 1.00 76.88 83 GLY A CA 1
ATOM 621 C C . GLY A 1 83 ? 14.793 -1.865 15.098 1.00 76.88 83 GLY A C 1
ATOM 622 O O . GLY A 1 83 ? 15.300 -0.794 14.783 1.00 76.88 83 GLY A O 1
ATOM 623 N N . GLU A 1 84 ? 13.647 -2.308 14.582 1.00 72.62 84 GLU A N 1
ATOM 624 C CA . GLU A 1 84 ? 12.813 -1.535 13.669 1.00 72.62 84 GLU A CA 1
ATOM 625 C C . GLU A 1 84 ? 11.473 -1.204 14.342 1.00 72.62 84 GLU A C 1
ATOM 627 O O . GLU A 1 84 ? 11.049 -1.889 15.281 1.00 72.62 84 GLU A O 1
ATOM 632 N N . PRO A 1 85 ? 10.792 -0.133 13.916 1.00 71.44 85 PRO A N 1
ATOM 633 C CA . PRO A 1 85 ? 9.439 0.145 14.376 1.00 71.44 85 PRO A CA 1
ATOM 634 C C . PRO A 1 85 ? 8.475 -1.007 14.057 1.00 71.44 85 PRO A C 1
ATOM 636 O O . PRO A 1 85 ? 8.678 -1.751 13.100 1.00 71.44 85 PRO A O 1
ATOM 639 N N . ALA A 1 86 ? 7.392 -1.131 14.827 1.00 71.56 86 ALA A N 1
ATOM 640 C CA . ALA A 1 86 ? 6.315 -2.055 14.480 1.00 71.56 86 ALA A CA 1
ATOM 641 C C . ALA A 1 86 ? 5.691 -1.652 13.133 1.00 71.56 86 ALA A C 1
ATOM 643 O O . ALA A 1 86 ? 5.412 -0.471 12.902 1.00 71.56 86 ALA A O 1
ATOM 644 N N . GLY A 1 87 ? 5.497 -2.633 12.252 1.00 68.31 87 GLY A N 1
ATOM 645 C CA . GLY A 1 87 ? 4.933 -2.441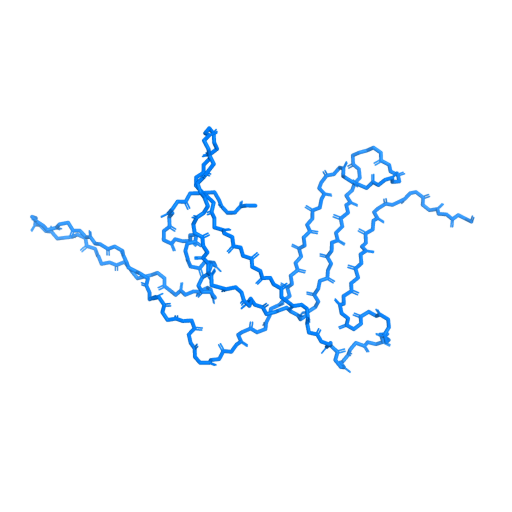 10.920 1.00 68.31 87 GLY A CA 1
ATOM 646 C C . GLY A 1 87 ? 3.586 -3.132 10.761 1.00 68.31 87 GLY A C 1
ATOM 647 O O . GLY A 1 87 ? 3.315 -4.134 11.413 1.00 68.31 87 GLY A O 1
ATOM 648 N N . LEU A 1 88 ? 2.749 -2.619 9.863 1.00 70.94 88 LEU A N 1
ATOM 649 C CA . LEU A 1 88 ? 1.537 -3.304 9.401 1.00 70.94 88 LEU A CA 1
ATOM 650 C C . LEU A 1 88 ? 1.797 -3.940 8.033 1.00 70.94 88 LEU A C 1
ATOM 652 O O . LEU A 1 88 ? 2.145 -3.239 7.076 1.00 70.94 88 LEU A O 1
ATOM 656 N N . ALA A 1 89 ? 1.629 -5.261 7.946 1.00 73.88 89 ALA A N 1
ATOM 657 C CA . ALA A 1 89 ? 1.704 -5.998 6.692 1.00 73.88 89 ALA A CA 1
ATOM 658 C C . ALA A 1 89 ? 0.401 -5.818 5.901 1.00 73.88 89 ALA A C 1
ATOM 660 O O . ALA A 1 89 ? -0.688 -6.163 6.364 1.00 73.88 89 ALA A O 1
ATOM 661 N N . LEU A 1 90 ? 0.519 -5.264 4.695 1.00 74.31 90 LEU A N 1
ATOM 662 C CA . LEU A 1 90 ? -0.598 -5.043 3.781 1.00 74.31 90 LEU A CA 1
ATOM 663 C C . LEU A 1 90 ? -0.350 -5.825 2.497 1.00 74.31 90 LEU 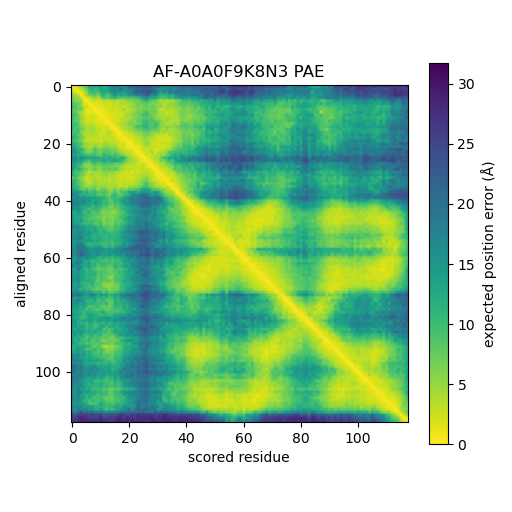A C 1
ATOM 665 O O . LEU A 1 90 ? 0.732 -5.733 1.919 1.00 74.31 90 LEU A O 1
ATOM 669 N N . GLU A 1 91 ? -1.367 -6.543 2.039 1.00 80.25 91 GLU A N 1
ATOM 670 C CA . GLU A 1 91 ? -1.364 -7.204 0.740 1.00 80.25 91 GLU A CA 1
ATOM 671 C C . GLU A 1 91 ? -2.422 -6.566 -0.150 1.00 80.25 91 GLU A C 1
ATOM 673 O O . GLU A 1 91 ? -3.585 -6.428 0.243 1.00 80.25 91 GLU A O 1
ATOM 678 N N . PHE A 1 92 ? -2.003 -6.191 -1.355 1.00 82.19 92 PHE A N 1
ATOM 679 C CA . PHE A 1 92 ? -2.870 -5.656 -2.391 1.00 82.19 92 PHE A CA 1
ATOM 680 C C . PHE A 1 92 ? -2.857 -6.599 -3.591 1.00 82.19 92 PHE A C 1
ATOM 682 O O . PHE A 1 92 ? -1.794 -6.966 -4.083 1.00 82.19 92 PHE A O 1
ATOM 689 N N . MET A 1 93 ? -4.042 -6.953 -4.076 1.00 84.25 93 MET A N 1
ATOM 690 C CA . MET A 1 93 ? -4.243 -7.720 -5.299 1.00 84.25 93 MET A CA 1
ATOM 691 C C . MET A 1 93 ? -4.704 -6.776 -6.404 1.00 84.25 93 MET A C 1
ATOM 693 O O . MET A 1 93 ? -5.670 -6.033 -6.224 1.00 84.25 93 MET A O 1
ATOM 697 N N . ALA A 1 94 ? -4.009 -6.809 -7.540 1.00 85.56 94 ALA A N 1
ATOM 698 C CA . ALA A 1 94 ? -4.427 -6.106 -8.746 1.00 85.56 94 ALA A CA 1
ATOM 699 C C . ALA A 1 94 ? -5.635 -6.818 -9.375 1.00 85.56 94 ALA A C 1
ATOM 701 O O . ALA A 1 94 ? -5.647 -8.046 -9.482 1.00 85.56 94 ALA A O 1
ATOM 702 N N . LEU A 1 95 ? -6.635 -6.050 -9.797 1.00 85.12 95 LEU A N 1
ATOM 703 C CA . LEU A 1 95 ? -7.784 -6.530 -10.559 1.00 85.12 95 LEU A CA 1
ATOM 704 C C . LEU A 1 95 ? -7.678 -6.065 -12.012 1.00 85.12 95 LEU A C 1
ATOM 706 O O . LEU A 1 95 ? -7.024 -5.066 -12.304 1.00 85.12 95 LEU A O 1
ATOM 710 N N . GLU A 1 96 ? -8.343 -6.788 -12.910 1.00 85.69 96 GLU A N 1
ATOM 711 C CA . GLU A 1 96 ? -8.396 -6.430 -14.326 1.00 85.69 96 GLU A CA 1
ATOM 712 C C . GLU A 1 96 ? -9.230 -5.157 -14.537 1.00 85.69 96 GLU A C 1
ATOM 714 O O . GLU A 1 96 ? -10.426 -5.119 -14.237 1.00 85.69 96 GLU A O 1
ATOM 719 N N . ASP A 1 97 ? -8.617 -4.131 -15.121 1.00 85.88 97 ASP A N 1
ATOM 720 C CA . ASP A 1 97 ? -9.312 -2.961 -15.639 1.00 85.88 97 ASP A CA 1
ATOM 721 C C . ASP A 1 97 ? -9.832 -3.222 -17.058 1.00 85.88 97 ASP A C 1
ATOM 723 O O . ASP A 1 97 ? -9.149 -3.020 -18.062 1.00 85.88 97 ASP A O 1
ATOM 727 N N . SER A 1 98 ? -11.092 -3.650 -17.149 1.00 83.12 98 SER A N 1
ATOM 728 C CA . SER A 1 98 ? -11.775 -3.864 -18.435 1.00 83.12 98 SER A CA 1
ATOM 729 C C . SER A 1 98 ? -11.947 -2.593 -19.286 1.00 83.12 98 SER A C 1
ATOM 731 O O . SER A 1 98 ? -12.266 -2.705 -20.472 1.00 83.12 98 SER A O 1
ATOM 733 N N . SER A 1 99 ? -11.736 -1.405 -18.705 1.00 83.88 99 SER A N 1
ATOM 734 C CA . SER A 1 99 ? -11.853 -0.107 -19.377 1.00 83.88 99 SER A CA 1
ATOM 735 C C . SER A 1 99 ? -10.527 0.435 -19.919 1.00 83.88 99 SER A C 1
ATOM 737 O O . SER A 1 99 ? -10.532 1.449 -20.621 1.00 83.88 99 SER A O 1
ATOM 739 N N . ALA A 1 100 ? -9.406 -0.243 -19.649 1.00 80.06 100 ALA A N 1
ATOM 740 C CA . ALA A 1 100 ? -8.102 0.169 -20.148 1.00 80.06 100 ALA A CA 1
ATOM 741 C C . ALA A 1 100 ? -8.062 0.163 -21.687 1.00 80.06 100 ALA A C 1
ATOM 743 O O . ALA A 1 100 ? -8.504 -0.787 -22.341 1.00 80.06 100 ALA A O 1
ATOM 744 N N . GLY A 1 101 ? -7.502 1.233 -22.262 1.00 82.31 101 GLY A N 1
ATOM 745 C CA . GLY A 1 101 ? -7.353 1.390 -23.713 1.00 82.31 101 GLY A CA 1
ATOM 746 C C . GLY A 1 101 ? -6.347 0.419 -24.344 1.00 82.31 101 GLY A C 1
ATOM 747 O O . GLY A 1 101 ? -6.410 0.185 -25.549 1.00 82.31 101 GLY A O 1
ATOM 748 N N . ASP A 1 102 ? -5.464 -0.169 -23.532 1.00 82.44 102 ASP A N 1
ATOM 749 C CA . ASP A 1 102 ? -4.499 -1.199 -23.917 1.00 82.44 102 ASP A CA 1
ATOM 750 C C . ASP A 1 102 ? -4.755 -2.481 -23.106 1.00 82.44 102 ASP A C 1
ATOM 752 O O . ASP A 1 102 ? -4.906 -2.450 -21.883 1.00 82.44 102 ASP A O 1
ATOM 756 N N . LEU A 1 103 ? -4.795 -3.626 -23.793 1.00 80.81 103 LEU A N 1
ATOM 757 C CA . LEU A 1 103 ? -4.972 -4.942 -23.172 1.00 80.81 103 LEU A CA 1
ATOM 758 C C . LEU A 1 103 ? -3.807 -5.314 -22.245 1.00 80.81 103 LEU A C 1
ATOM 760 O O . LEU A 1 103 ? -4.013 -6.036 -21.271 1.00 80.81 103 LEU A O 1
ATOM 764 N N . SER A 1 104 ? -2.598 -4.844 -22.547 1.00 83.38 104 SER A N 1
ATOM 765 C CA . SER A 1 104 ? -1.390 -5.148 -21.780 1.00 83.38 104 SER A CA 1
ATOM 766 C C . SER A 1 104 ? -1.299 -4.369 -20.464 1.00 83.38 104 SER A C 1
ATOM 768 O O . SER A 1 104 ? -0.677 -4.850 -19.520 1.00 83.38 104 SER A O 1
ATOM 770 N N . GLU A 1 105 ? -1.985 -3.227 -20.359 1.00 86.50 105 GLU A N 1
ATOM 771 C CA . GLU A 1 105 ? -1.983 -2.368 -19.166 1.00 86.50 105 GLU A CA 1
ATOM 772 C C . GLU A 1 105 ? -3.162 -2.641 -18.213 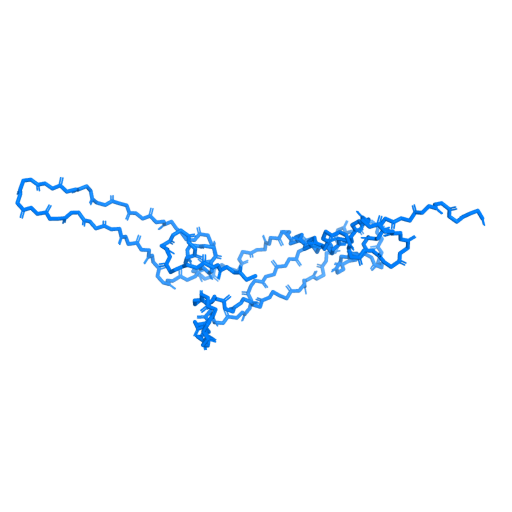1.00 86.50 105 GLU A C 1
ATOM 774 O O . GLU A 1 105 ? -3.331 -1.950 -17.209 1.00 86.50 105 GLU A O 1
ATOM 779 N N . ARG A 1 106 ? -3.981 -3.669 -18.476 1.00 84.19 106 ARG A N 1
ATOM 780 C CA . ARG A 1 106 ? -5.190 -3.970 -17.681 1.00 84.19 106 ARG A CA 1
ATOM 781 C C . ARG A 1 106 ? -4.926 -4.282 -16.210 1.00 84.19 106 ARG A C 1
ATOM 783 O O . ARG A 1 106 ? -5.816 -4.103 -15.389 1.00 84.19 106 ARG A O 1
ATOM 790 N N . PHE A 1 107 ? -3.727 -4.743 -15.869 1.00 85.19 107 PHE A N 1
ATOM 791 C CA . PHE A 1 107 ? -3.307 -4.982 -14.481 1.00 85.19 107 PHE A CA 1
ATOM 792 C C . PHE A 1 107 ? -2.369 -3.889 -13.952 1.00 85.19 107 PHE A C 1
ATOM 794 O O . PHE A 1 107 ? -1.838 -3.999 -12.846 1.00 85.19 107 PHE A O 1
ATOM 801 N N . GLY A 1 108 ? -2.185 -2.825 -14.732 1.00 88.62 108 GLY A N 1
ATOM 802 C CA . GLY A 1 108 ? -1.256 -1.745 -14.462 1.00 88.62 108 GLY A CA 1
ATOM 803 C C . GLY A 1 108 ? 0.015 -1.816 -15.288 1.00 88.62 108 GLY A C 1
ATOM 804 O O . GLY A 1 108 ? 0.139 -2.596 -16.231 1.00 88.62 108 GLY A O 1
ATOM 805 N N . ARG A 1 109 ? 0.966 -0.960 -14.923 1.00 89.75 109 ARG A N 1
ATOM 806 C CA . ARG A 1 109 ? 2.234 -0.791 -15.628 1.00 89.75 109 ARG A CA 1
ATOM 807 C C . ARG A 1 109 ? 3.375 -0.485 -14.672 1.00 89.75 109 ARG A C 1
ATOM 809 O O . ARG A 1 109 ? 3.180 0.045 -13.576 1.00 89.75 109 ARG A O 1
ATOM 816 N N . LEU A 1 110 ? 4.578 -0.808 -15.125 1.00 89.25 110 LEU A N 1
ATOM 817 C CA . LEU A 1 110 ? 5.824 -0.432 -14.478 1.00 89.25 110 LEU A CA 1
ATOM 818 C C . LEU A 1 110 ? 6.494 0.646 -15.325 1.00 89.25 110 LEU A C 1
ATOM 820 O O . LEU A 1 110 ? 6.836 0.405 -16.478 1.00 89.25 110 LEU A O 1
ATOM 824 N N . VAL A 1 111 ? 6.684 1.824 -14.742 1.00 90.75 111 VAL A N 1
ATOM 825 C CA . VAL A 1 111 ? 7.323 2.964 -15.398 1.00 90.75 111 VAL A CA 1
ATOM 826 C C . VAL A 1 111 ? 8.679 3.191 -14.750 1.00 90.75 111 VAL A C 1
ATOM 828 O O . VAL A 1 111 ? 8.760 3.465 -13.553 1.00 90.75 111 VAL A O 1
ATOM 831 N N . ALA A 1 112 ? 9.747 3.095 -15.532 1.00 90.31 112 ALA A N 1
ATOM 832 C CA . ALA A 1 112 ? 11.088 3.476 -15.112 1.00 90.31 112 ALA A CA 1
ATOM 833 C C . ALA A 1 112 ? 11.521 4.720 -15.893 1.00 90.31 112 ALA A C 1
ATOM 835 O O . ALA A 1 112 ? 11.320 4.791 -17.102 1.00 90.31 112 ALA A O 1
ATOM 836 N N . MET A 1 113 ? 12.082 5.710 -15.199 1.00 89.00 113 MET A N 1
ATOM 837 C CA . MET A 1 113 ? 12.736 6.845 -15.855 1.00 89.00 113 MET A CA 1
ATOM 838 C C . MET A 1 113 ? 14.009 6.360 -16.558 1.00 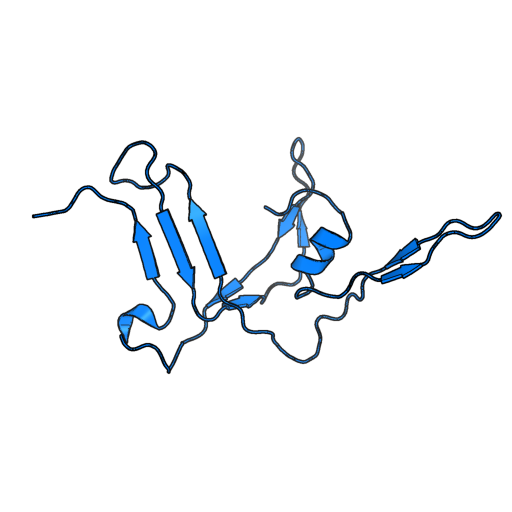89.00 113 MET A C 1
ATOM 840 O O . MET A 1 113 ? 14.783 5.627 -15.936 1.00 89.00 113 MET A O 1
ATOM 844 N N . ASP A 1 114 ? 14.212 6.789 -17.802 1.00 89.88 114 ASP A N 1
ATOM 845 C CA . ASP A 1 114 ? 15.339 6.444 -18.681 1.00 89.88 114 ASP A CA 1
ATOM 846 C C . ASP A 1 114 ? 15.768 7.682 -19.507 1.00 89.88 114 ASP A C 1
ATOM 848 O O . ASP A 1 114 ? 14.953 8.590 -19.709 1.00 89.88 114 ASP A O 1
ATOM 852 N N . GLU A 1 115 ? 17.021 7.732 -19.978 1.00 78.81 115 GLU A N 1
ATOM 853 C CA . GLU A 1 115 ? 17.450 8.660 -21.032 1.00 78.81 115 GLU A CA 1
ATOM 854 C C . GLU A 1 115 ? 17.139 8.022 -22.382 1.00 78.81 115 GLU A C 1
ATOM 856 O O . GLU A 1 115 ? 17.913 7.237 -22.901 1.00 78.81 115 GLU A O 1
ATOM 861 N N . ASP A 1 116 ? 15.958 8.320 -22.912 1.00 70.06 116 ASP A N 1
ATOM 862 C CA . ASP A 1 116 ? 15.589 8.210 -24.330 1.00 70.06 116 ASP A CA 1
ATOM 863 C C . ASP A 1 116 ? 16.401 7.195 -25.178 1.00 70.06 116 ASP A C 1
ATOM 865 O O . ASP A 1 116 ? 17.467 7.501 -25.717 1.00 70.06 116 ASP A O 1
ATOM 869 N N . GLN A 1 117 ? 15.884 5.971 -25.327 1.00 57.69 117 GLN A N 1
ATOM 870 C CA . GLN A 1 117 ? 16.415 5.012 -26.300 1.00 57.69 117 GLN A CA 1
ATOM 871 C C . GLN A 1 117 ? 16.008 5.462 -27.714 1.00 57.69 117 GLN A C 1
ATOM 873 O O . GLN A 1 117 ? 14.850 5.292 -28.105 1.00 57.69 117 GLN A O 1
ATOM 878 N N . VAL A 1 118 ? 16.951 6.031 -28.474 1.00 49.66 118 VAL A N 1
ATOM 879 C CA . VAL A 1 118 ? 16.834 6.187 -29.940 1.00 49.66 118 VAL A CA 1
ATOM 880 C C . VAL A 1 118 ? 16.923 4.825 -30.621 1.00 49.66 118 VAL A C 1
ATOM 882 O O . VAL A 1 118 ? 17.844 4.055 -30.263 1.00 49.66 118 VAL A O 1
#

Foldseek 3Di:
DQFDPDVCSVCVQLCNFDWDWAPADVPGHIDIDTDNHSDPDFDWAWDKDKDQQPFPADGRWIKIWTFHTKTWDDDFDFDDDVPGGTDTDIDIDGDADPPDPDPVCRRHDMDTDHDDDD

Nearest PDB structures (foldseek):
  9d94-assembly1_Jk  TM=6.614E-01  e=1.492E+00  Mycobacterium phage Bxb1
  9d94-assembly1_Jl  TM=6.660E-01  e=2.208E+00  Mycobacterium phage Bxb1
  8xkn-assembly1_C  TM=5.460E-01  e=1.128E+00  Bacillus halotolerans

Mean predicted aligned error: 10.73 Å

pLDDT: mean 78.41, std 10.39, range [40.0, 91.62]

Radius of gyration: 19.2 Å; Cα contacts (8 Å, |Δi|>4): 215; chains: 1; bounding box: 40×27×65 Å

Organism: NCBI:txid412755

Solvent-accessible surface area (backbone atoms only — not comparable to full-atom values): 7207 Å² total; per-residue (Å²): 124,56,76,55,94,46,67,72,50,50,14,61,70,34,77,60,37,68,71,46,77,43,80,58,52,95,98,40,84,45,52,74,50,65,67,88,69,58,68,92,63,82,69,73,39,67,45,77,50,74,39,80,45,61,16,94,63,38,92,69,23,39,24,34,40,41,26,69,35,25,34,74,74,51,78,68,44,79,45,81,47,95,95,52,71,52,27,53,50,80,41,72,46,69,40,80,40,88,81,50,95,44,86,82,47,19,62,24,49,78,49,62,46,64,80,76,88,127